Protein AF-A0A976KYX6-F1 (afdb_monomer_lite)

Sequence (100 aa):
MSKVDLESGRVLLGEVTPPRIAPEPTGDDGEFAQRMRAAFGQLETATRDADTAAEDLVQGRLDIHEAMVTMEKADLMLHLGVTVRDKLLDAYHKLMTAGN

Foldseek 3Di:
DDDDPPPDDPPPPPPPPPPPPDPDPPPPPCPVVVVLVVLVVVLVVLVVQLVVLVVCVVVVNDDPVVSVVSVVVSVVSVVVNVVVVVVVVVVVVCVVVVVD

Secondary structure (DSSP, 8-state):
--------------------------S-HHHHHHHHHHHHHHHHHHHHHHHHHHHHHHTTSS-HHHHHHHHHHHHHHHHHHHHHHHHHHHHHHHHHHTT-

Structure (mmCIF, N/CA/C/O backbone):
data_AF-A0A976KYX6-F1
#
_entry.id   AF-A0A976KYX6-F1
#
loop_
_atom_site.group_PDB
_atom_site.id
_atom_site.type_symbol
_atom_site.label_atom_id
_atom_site.label_alt_id
_atom_site.label_comp_id
_atom_site.label_asym_id
_atom_site.label_entity_id
_atom_site.label_seq_id
_atom_site.pdbx_PDB_ins_code
_atom_site.Cartn_x
_atom_site.Cartn_y
_atom_site.Cartn_z
_atom_site.occupancy
_atom_site.B_iso_or_equiv
_atom_site.auth_seq_id
_atom_site.auth_comp_id
_atom_site.auth_asym_id
_atom_site.auth_atom_id
_atom_site.pdbx_PDB_model_num
ATOM 1 N N . MET A 1 1 ? 13.034 -18.764 -93.212 1.00 38.56 1 MET A N 1
ATOM 2 C CA . MET A 1 1 ? 14.292 -18.602 -92.452 1.00 38.56 1 MET A CA 1
ATOM 3 C C . MET A 1 1 ? 14.293 -17.211 -91.842 1.00 38.56 1 MET A C 1
ATOM 5 O O . MET A 1 1 ? 14.196 -16.277 -92.618 1.00 38.56 1 MET A O 1
ATOM 9 N N . SER A 1 2 ? 14.377 -17.146 -90.505 1.00 44.53 2 SER A N 1
ATOM 10 C CA . SER A 1 2 ? 14.841 -16.032 -89.645 1.00 44.53 2 SER A CA 1
ATOM 11 C C . SER A 1 2 ? 14.200 -14.647 -89.846 1.00 44.53 2 SER A C 1
ATOM 13 O O . SER A 1 2 ? 14.283 -14.077 -90.919 1.00 44.53 2 SER A O 1
ATOM 15 N N . LYS A 1 3 ? 13.585 -14.012 -88.848 1.00 45.50 3 LYS A N 1
ATOM 16 C CA . LYS A 1 3 ? 13.929 -13.917 -87.422 1.00 45.50 3 LYS A CA 1
ATOM 17 C C . LYS A 1 3 ? 12.646 -13.828 -86.590 1.00 45.50 3 LYS A C 1
ATOM 19 O O . LYS A 1 3 ? 11.688 -13.179 -86.986 1.00 45.50 3 LYS A O 1
ATOM 24 N N . VAL A 1 4 ? 12.649 -14.502 -85.446 1.00 46.72 4 VAL A N 1
ATOM 25 C CA . VAL A 1 4 ? 11.728 -14.230 -84.342 1.00 46.72 4 VAL A CA 1
ATOM 26 C C . VAL A 1 4 ? 12.291 -13.001 -83.639 1.00 46.72 4 VAL A C 1
ATOM 28 O O . VAL A 1 4 ? 13.320 -13.103 -82.971 1.00 46.72 4 VAL A O 1
ATOM 31 N N . ASP A 1 5 ? 11.675 -11.841 -83.851 1.00 50.81 5 ASP A N 1
ATOM 32 C CA . ASP A 1 5 ? 11.990 -10.625 -83.108 1.00 50.81 5 ASP A CA 1
ATOM 33 C C . ASP A 1 5 ? 11.372 -10.738 -81.715 1.00 50.81 5 ASP A C 1
ATOM 35 O O . ASP A 1 5 ? 10.170 -10.596 -81.489 1.00 50.81 5 ASP A O 1
ATOM 39 N N . LEU A 1 6 ? 12.247 -11.105 -80.787 1.00 49.19 6 LEU A N 1
ATOM 40 C CA . LEU A 1 6 ? 12.012 -11.209 -79.361 1.00 49.19 6 LEU A CA 1
ATOM 41 C C . LEU A 1 6 ? 12.013 -9.793 -78.756 1.00 49.19 6 LEU A C 1
ATOM 43 O O . LEU A 1 6 ? 12.888 -9.450 -77.968 1.00 49.19 6 LEU A O 1
ATOM 47 N N . GLU A 1 7 ? 11.060 -8.941 -79.139 1.00 48.12 7 GLU A N 1
ATOM 48 C CA . GLU A 1 7 ? 10.849 -7.662 -78.454 1.00 48.12 7 GLU A CA 1
ATOM 49 C C . GLU A 1 7 ? 10.000 -7.887 -77.204 1.00 48.12 7 GLU A C 1
ATOM 51 O O . GLU A 1 7 ? 8.775 -7.785 -77.190 1.00 48.12 7 GLU A O 1
ATOM 56 N N . SER A 1 8 ? 10.735 -8.255 -76.154 1.00 44.31 8 SER A N 1
ATOM 57 C CA . SER A 1 8 ? 10.624 -7.676 -74.820 1.00 44.31 8 SER A CA 1
ATOM 58 C C . SER A 1 8 ? 9.198 -7.492 -74.324 1.00 44.31 8 SER A C 1
ATOM 60 O O . SER A 1 8 ? 8.569 -6.450 -74.511 1.00 44.31 8 SER A O 1
ATOM 62 N N . GLY A 1 9 ? 8.731 -8.519 -73.607 1.00 42.38 9 GLY A N 1
ATOM 63 C CA . GLY A 1 9 ? 7.560 -8.445 -72.750 1.00 42.38 9 GLY A CA 1
ATOM 64 C C . GLY A 1 9 ? 7.571 -7.130 -71.985 1.00 42.38 9 GLY A C 1
ATOM 65 O O . GLY A 1 9 ? 8.437 -6.885 -71.146 1.00 42.38 9 GLY A O 1
ATOM 66 N N . ARG A 1 10 ? 6.615 -6.271 -72.336 1.00 53.91 10 ARG A N 1
ATOM 67 C CA . ARG A 1 10 ? 6.359 -4.995 -71.689 1.00 53.91 10 ARG A CA 1
ATOM 68 C C . ARG A 1 10 ? 5.871 -5.310 -70.282 1.00 53.91 10 ARG A C 1
ATOM 70 O O . ARG A 1 10 ? 4.672 -5.439 -70.046 1.00 53.91 10 ARG A O 1
ATOM 77 N N . VAL A 1 11 ? 6.820 -5.536 -69.377 1.00 47.12 11 VAL A N 1
ATOM 78 C CA . VAL A 1 11 ? 6.544 -5.754 -67.966 1.00 47.12 11 VAL A CA 1
ATOM 79 C C . VAL A 1 11 ? 5.833 -4.499 -67.488 1.00 47.12 11 VAL A C 1
ATOM 81 O O . VAL A 1 11 ? 6.402 -3.409 -67.465 1.00 47.12 11 VAL A O 1
ATOM 84 N N . LEU A 1 12 ? 4.555 -4.653 -67.159 1.00 51.66 12 LEU A N 1
ATOM 85 C CA . LEU A 1 12 ? 3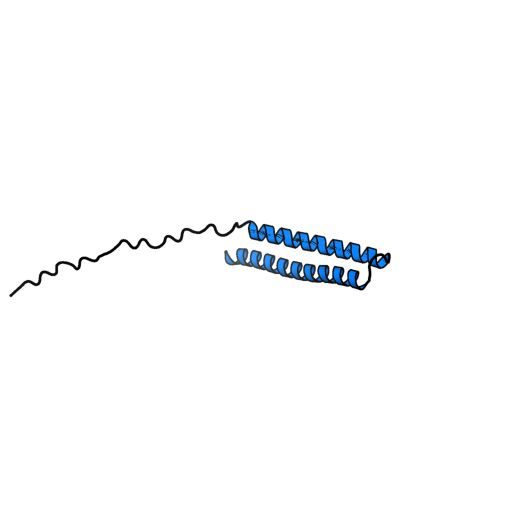.797 -3.689 -66.384 1.00 51.66 12 LEU A CA 1
ATOM 86 C C . LEU A 1 12 ? 4.365 -3.713 -64.959 1.00 51.66 12 LEU A C 1
ATOM 88 O O . LEU A 1 12 ? 3.752 -4.257 -64.047 1.00 51.66 12 LEU A O 1
ATOM 92 N N . LEU A 1 13 ? 5.570 -3.175 -64.771 1.00 46.91 13 LEU A N 1
ATOM 93 C CA . LEU A 1 13 ? 6.053 -2.811 -63.447 1.00 46.91 13 LEU A CA 1
ATOM 94 C C . LEU A 1 13 ? 5.345 -1.509 -63.085 1.00 46.91 13 LEU A C 1
ATOM 96 O O . LEU A 1 13 ? 5.876 -0.419 -63.270 1.00 46.91 13 LEU A O 1
ATOM 100 N N . GLY A 1 14 ? 4.108 -1.631 -62.598 1.00 51.25 14 GLY A N 1
ATOM 101 C CA . GLY A 1 14 ? 3.632 -0.650 -61.637 1.00 51.25 14 GLY A CA 1
ATOM 102 C C . GLY A 1 14 ? 4.673 -0.607 -60.527 1.00 51.25 14 GLY A C 1
ATOM 103 O O . GLY A 1 14 ? 5.059 -1.659 -60.013 1.00 51.25 14 GLY A O 1
ATOM 104 N N . GLU A 1 15 ? 5.190 0.579 -60.224 1.00 51.28 15 GLU A N 1
ATOM 105 C CA . GLU A 1 15 ? 6.061 0.782 -59.077 1.00 51.28 15 GLU A CA 1
ATOM 106 C C . GLU A 1 15 ? 5.273 0.391 -57.825 1.00 51.28 15 GLU A C 1
ATOM 108 O O . GLU A 1 15 ? 4.543 1.195 -57.247 1.00 51.28 15 GLU A O 1
ATOM 113 N N . VAL A 1 16 ? 5.389 -0.874 -57.414 1.00 52.53 16 VAL A N 1
ATOM 114 C CA . VAL A 1 16 ? 5.000 -1.307 -56.078 1.00 52.53 16 VAL A CA 1
ATOM 115 C C . VAL A 1 16 ? 6.032 -0.680 -55.161 1.00 52.53 16 VAL A C 1
ATOM 117 O O . VAL A 1 16 ? 7.073 -1.261 -54.860 1.00 52.53 16 VAL A O 1
ATOM 120 N N . THR A 1 17 ? 5.767 0.563 -54.776 1.00 59.19 17 THR A N 1
ATOM 121 C CA . THR A 1 17 ? 6.440 1.187 -53.652 1.00 59.19 17 THR A CA 1
ATOM 122 C C . THR A 1 17 ? 6.151 0.270 -52.466 1.00 59.19 17 THR A C 1
ATOM 124 O O . THR A 1 17 ? 4.977 0.073 -52.134 1.00 59.19 17 THR A O 1
ATOM 127 N N . PRO A 1 18 ? 7.167 -0.372 -51.864 1.00 60.50 18 PRO A N 1
ATOM 128 C CA . PRO A 1 18 ? 6.927 -1.185 -50.685 1.00 60.50 18 PRO A CA 1
ATOM 129 C C . PRO A 1 18 ? 6.268 -0.283 -49.638 1.00 60.50 18 PRO A C 1
ATOM 131 O O . PRO A 1 18 ? 6.665 0.886 -49.536 1.00 60.50 18 PRO A O 1
ATOM 134 N N . PRO A 1 19 ? 5.265 -0.766 -48.880 1.00 60.53 19 PRO A N 1
ATOM 135 C CA . PRO A 1 19 ? 4.717 0.013 -47.786 1.00 60.53 19 PRO A CA 1
ATOM 136 C C . PRO A 1 19 ? 5.891 0.397 -46.894 1.00 60.53 19 PRO A C 1
ATOM 138 O O . PRO A 1 19 ? 6.549 -0.457 -46.297 1.00 60.53 19 PRO A O 1
ATOM 141 N N . ARG A 1 20 ? 6.210 1.693 -46.868 1.00 65.50 20 ARG A N 1
ATOM 142 C CA . ARG A 1 20 ? 7.145 2.232 -45.898 1.00 65.50 20 ARG A CA 1
ATOM 143 C C . ARG A 1 20 ? 6.454 2.020 -44.562 1.00 65.50 20 ARG A C 1
ATOM 145 O O . ARG A 1 20 ? 5.568 2.789 -44.202 1.00 65.50 20 ARG A O 1
ATOM 152 N N . ILE A 1 21 ? 6.851 0.967 -43.854 1.00 60.81 21 ILE A N 1
ATOM 153 C CA . ILE A 1 21 ? 6.658 0.880 -42.415 1.00 60.81 21 ILE A CA 1
ATOM 154 C C . ILE A 1 21 ? 7.542 1.998 -41.869 1.00 60.81 21 ILE A C 1
ATOM 156 O O . ILE A 1 21 ? 8.733 1.817 -41.620 1.00 60.81 21 ILE A O 1
ATOM 160 N N . ALA A 1 22 ? 6.995 3.214 -41.828 1.00 63.88 22 ALA A N 1
ATOM 161 C CA . ALA A 1 22 ? 7.531 4.222 -40.942 1.00 63.88 22 ALA A CA 1
ATOM 162 C C . ALA A 1 22 ? 7.505 3.583 -39.549 1.00 63.88 22 ALA A C 1
ATOM 164 O O . ALA A 1 22 ? 6.525 2.896 -39.244 1.00 63.88 22 ALA A O 1
ATOM 165 N N . PRO A 1 23 ? 8.555 3.729 -38.729 1.00 56.62 23 PRO A N 1
ATOM 166 C CA . PRO A 1 23 ? 8.401 3.427 -37.322 1.00 56.62 23 PRO A CA 1
ATOM 167 C C . PRO A 1 23 ? 7.238 4.296 -36.843 1.00 56.62 23 PRO A C 1
ATOM 169 O O . PRO A 1 23 ? 7.354 5.520 -36.767 1.00 56.62 23 PRO A O 1
ATOM 172 N N . GLU A 1 24 ? 6.081 3.670 -36.627 1.00 58.00 24 GLU A N 1
ATOM 173 C CA . GLU A 1 24 ? 5.038 4.269 -35.813 1.00 58.00 24 GLU A CA 1
ATOM 174 C C . GLU A 1 24 ? 5.724 4.655 -34.504 1.00 58.00 24 GLU A C 1
ATOM 176 O O . GLU A 1 24 ? 6.597 3.897 -34.061 1.00 58.00 24 GLU A O 1
ATOM 181 N N . PRO A 1 25 ? 5.418 5.826 -33.925 1.00 56.62 25 PRO A N 1
ATOM 182 C CA . PRO A 1 25 ? 5.998 6.211 -32.653 1.00 56.62 25 PRO A CA 1
ATOM 183 C C . PRO A 1 25 ? 5.716 5.070 -31.682 1.00 56.62 25 PRO A C 1
ATOM 185 O O . PRO A 1 25 ? 4.576 4.835 -31.282 1.00 56.62 25 PRO A O 1
ATOM 188 N N . THR A 1 26 ? 6.761 4.298 -31.392 1.00 59.22 26 THR A N 1
ATOM 189 C CA . THR A 1 26 ? 6.761 3.286 -30.354 1.00 59.22 26 THR A CA 1
ATOM 190 C C . THR A 1 26 ? 6.290 4.015 -29.115 1.00 59.22 26 THR A C 1
ATOM 192 O O . THR A 1 26 ? 6.857 5.056 -28.782 1.00 59.22 26 THR A O 1
ATOM 195 N N . GLY A 1 27 ? 5.176 3.546 -28.546 1.00 58.75 27 GLY A N 1
ATOM 196 C CA . GLY A 1 27 ? 4.522 4.183 -27.411 1.00 58.75 27 GLY A CA 1
ATOM 197 C C . GLY A 1 27 ? 5.556 4.665 -26.403 1.00 58.75 27 GLY A C 1
ATOM 198 O O . GLY A 1 27 ? 6.452 3.908 -26.040 1.00 58.75 27 GLY A O 1
ATOM 199 N N . ASP A 1 28 ? 5.425 5.948 -26.070 1.00 63.47 28 ASP A N 1
ATOM 200 C CA . ASP A 1 28 ? 6.235 6.747 -25.159 1.00 63.47 28 ASP A CA 1
ATOM 201 C C . ASP A 1 28 ? 7.073 5.896 -24.192 1.00 63.47 28 ASP A C 1
ATOM 203 O O . ASP A 1 28 ? 6.534 5.253 -23.289 1.00 63.47 28 ASP A O 1
ATOM 207 N N . ASP A 1 29 ? 8.402 5.927 -24.342 1.00 63.00 29 ASP A N 1
ATOM 208 C CA . ASP A 1 29 ? 9.353 5.249 -23.446 1.00 63.00 29 ASP A CA 1
ATOM 209 C C . ASP A 1 29 ? 9.119 5.622 -21.956 1.00 63.00 29 ASP A C 1
ATOM 211 O O . ASP A 1 29 ? 9.567 4.931 -21.035 1.00 63.00 29 ASP A O 1
ATOM 215 N N . GLY A 1 30 ? 8.378 6.708 -21.696 1.00 79.38 30 GLY A N 1
ATOM 216 C CA . GLY A 1 30 ? 7.932 7.160 -20.382 1.00 79.38 30 GLY A CA 1
ATOM 217 C C . GLY A 1 30 ? 6.668 6.496 -19.816 1.00 79.38 30 GLY A C 1
ATOM 218 O O . GLY A 1 30 ? 6.518 6.474 -18.589 1.00 79.38 30 GLY A O 1
ATOM 219 N N . GLU A 1 31 ? 5.780 5.919 -20.632 1.00 86.69 31 GLU A N 1
ATOM 220 C CA . GLU A 1 31 ? 4.465 5.428 -20.188 1.00 86.69 31 GLU A CA 1
ATOM 221 C C . GLU A 1 31 ? 4.603 4.252 -19.213 1.00 86.69 31 GLU A C 1
ATOM 223 O O . GLU A 1 31 ? 3.973 4.222 -18.150 1.00 86.69 31 GLU A O 1
ATOM 228 N N . PHE A 1 32 ? 5.490 3.303 -19.523 1.00 83.75 32 PHE A N 1
ATOM 229 C CA . PHE A 1 32 ? 5.789 2.186 -18.628 1.00 83.75 32 PHE A CA 1
ATOM 230 C C . PHE A 1 32 ? 6.324 2.679 -17.277 1.00 83.75 32 PHE A C 1
ATOM 232 O O . PHE A 1 32 ? 5.822 2.290 -16.219 1.00 83.75 32 PHE A O 1
ATOM 239 N N . ALA A 1 33 ? 7.301 3.591 -17.300 1.00 86.62 33 ALA A N 1
ATOM 240 C CA . ALA A 1 33 ? 7.885 4.163 -16.091 1.00 86.62 33 ALA A CA 1
ATOM 241 C C . ALA A 1 33 ? 6.862 4.977 -15.278 1.00 86.62 33 ALA A C 1
ATOM 243 O O . ALA A 1 33 ? 6.961 5.065 -14.052 1.00 86.62 33 ALA A O 1
ATOM 244 N N . GLN A 1 34 ? 5.880 5.595 -15.934 1.00 91.25 34 GLN A N 1
ATOM 245 C CA . GLN A 1 34 ? 4.788 6.303 -15.272 1.00 91.25 34 GLN A CA 1
ATOM 246 C C . GLN A 1 34 ? 3.808 5.329 -14.604 1.00 91.25 34 GLN A C 1
ATOM 248 O O . GLN A 1 34 ? 3.483 5.510 -13.430 1.00 91.25 34 GLN A O 1
ATOM 253 N N . ARG A 1 35 ? 3.402 4.259 -15.298 1.00 90.12 35 ARG A N 1
ATOM 254 C CA . ARG A 1 35 ? 2.544 3.196 -14.741 1.00 90.12 35 ARG A CA 1
ATOM 255 C C . ARG A 1 35 ? 3.201 2.497 -13.554 1.00 90.12 35 ARG A C 1
ATOM 257 O O . ARG A 1 35 ? 2.546 2.274 -12.542 1.00 90.12 35 ARG A O 1
ATOM 264 N N . MET A 1 36 ? 4.501 2.218 -13.643 1.00 89.62 36 MET A N 1
ATOM 265 C CA . MET A 1 36 ? 5.282 1.660 -12.536 1.00 89.62 36 MET A CA 1
ATOM 266 C C . MET A 1 36 ? 5.302 2.585 -11.320 1.00 89.62 36 MET A C 1
ATOM 268 O O . MET A 1 36 ? 5.034 2.137 -10.208 1.00 89.62 36 MET A O 1
ATOM 272 N N . ARG A 1 37 ? 5.559 3.884 -11.519 1.00 92.38 37 ARG A N 1
ATOM 273 C CA . ARG A 1 37 ? 5.492 4.878 -10.435 1.00 92.38 37 ARG A CA 1
ATOM 274 C C . ARG A 1 37 ? 4.110 4.936 -9.794 1.00 92.38 37 ARG A C 1
ATOM 276 O O . ARG A 1 37 ? 4.017 4.956 -8.572 1.00 92.38 37 ARG A O 1
ATOM 283 N N . ALA A 1 38 ? 3.050 4.912 -10.599 1.00 94.31 38 ALA A N 1
ATOM 284 C CA . ALA A 1 38 ? 1.684 4.879 -10.091 1.00 94.31 38 ALA A CA 1
ATOM 285 C C . ALA A 1 38 ? 1.407 3.609 -9.268 1.00 94.31 38 ALA A C 1
ATOM 287 O O . ALA A 1 38 ? 0.826 3.705 -8.192 1.00 94.31 38 ALA A O 1
ATOM 288 N N . ALA A 1 39 ? 1.866 2.440 -9.724 1.00 92.56 39 ALA A N 1
ATOM 289 C CA . ALA A 1 39 ? 1.715 1.180 -8.997 1.00 92.56 39 ALA A CA 1
ATOM 290 C C . ALA A 1 39 ? 2.457 1.186 -7.649 1.00 92.56 39 ALA A C 1
ATOM 292 O O . ALA A 1 39 ? 1.892 0.766 -6.643 1.00 92.56 39 ALA A O 1
ATOM 293 N N . PHE A 1 40 ? 3.684 1.717 -7.594 1.00 94.94 40 PHE A N 1
ATOM 294 C CA . PHE A 1 40 ? 4.398 1.890 -6.322 1.00 94.94 40 PHE A CA 1
ATOM 295 C C . PHE A 1 40 ? 3.703 2.892 -5.392 1.00 94.94 40 PHE A C 1
ATOM 297 O O . PHE A 1 40 ? 3.659 2.663 -4.188 1.00 94.94 40 PHE A O 1
ATOM 304 N N . GLY A 1 41 ? 3.105 3.954 -5.939 1.00 96.44 41 GLY A N 1
ATOM 305 C CA . GLY A 1 41 ? 2.259 4.861 -5.161 1.00 96.44 41 GLY A CA 1
ATOM 306 C C . GLY A 1 41 ? 1.030 4.156 -4.577 1.00 96.44 41 GLY A C 1
ATOM 307 O O . GLY A 1 41 ? 0.709 4.352 -3.411 1.00 96.44 41 GLY A O 1
ATOM 308 N N . GLN A 1 42 ? 0.379 3.281 -5.351 1.00 96.31 42 GLN A N 1
ATOM 309 C CA . GLN A 1 42 ? -0.742 2.471 -4.861 1.00 96.31 42 GLN A CA 1
ATOM 310 C C . GLN A 1 42 ? -0.317 1.483 -3.771 1.00 96.31 42 GLN A C 1
ATOM 312 O O . GLN A 1 42 ? -1.063 1.304 -2.812 1.00 96.31 42 GLN A O 1
ATOM 317 N N . LEU A 1 43 ? 0.869 0.878 -3.893 1.00 96.88 43 LEU A N 1
ATOM 318 C CA . LEU A 1 43 ? 1.447 0.039 -2.842 1.00 96.88 43 LEU A CA 1
ATOM 319 C C . LEU A 1 43 ? 1.651 0.844 -1.552 1.00 96.88 43 LEU A C 1
ATOM 321 O O . LEU A 1 43 ? 1.234 0.399 -0.490 1.00 96.88 43 LEU A O 1
ATOM 325 N N . GLU A 1 44 ? 2.237 2.040 -1.639 1.00 97.56 44 GLU A N 1
ATOM 326 C CA . GLU A 1 44 ? 2.434 2.905 -0.470 1.00 97.56 44 GLU A CA 1
ATOM 327 C C . GLU A 1 44 ? 1.104 3.293 0.191 1.00 97.56 44 GLU A C 1
ATOM 329 O O . GLU A 1 44 ? 0.990 3.258 1.417 1.00 97.56 44 GLU A O 1
ATOM 334 N N . THR A 1 45 ? 0.083 3.624 -0.605 1.00 98.25 45 THR A N 1
ATOM 335 C CA . THR A 1 45 ? -1.269 3.869 -0.089 1.00 98.25 45 THR A CA 1
ATOM 336 C C . THR A 1 45 ? -1.829 2.634 0.610 1.00 98.25 45 THR A C 1
ATOM 338 O O . THR A 1 45 ? -2.270 2.748 1.745 1.00 98.25 45 THR A O 1
ATOM 341 N N . ALA A 1 46 ? -1.753 1.454 -0.011 1.00 98.19 46 ALA A N 1
ATOM 342 C CA . ALA A 1 46 ? -2.275 0.224 0.580 1.00 98.19 46 ALA A CA 1
ATOM 343 C C . ALA A 1 46 ? -1.598 -0.120 1.916 1.00 98.19 46 ALA A C 1
ATOM 345 O O . ALA A 1 46 ? -2.285 -0.514 2.854 1.00 98.19 46 ALA A O 1
ATOM 346 N N . THR A 1 47 ? -0.281 0.076 2.032 1.00 98.06 47 THR A N 1
ATOM 347 C CA . THR A 1 47 ? 0.435 -0.121 3.301 1.00 98.06 47 THR A CA 1
ATOM 348 C C . THR A 1 47 ? -0.046 0.852 4.379 1.00 98.06 47 THR A C 1
ATOM 350 O O . THR A 1 47 ? -0.337 0.423 5.490 1.00 98.06 47 THR A O 1
ATOM 353 N N . ARG A 1 48 ? -0.203 2.145 4.059 1.00 98.56 48 ARG A N 1
ATOM 354 C CA . ARG A 1 48 ? -0.725 3.134 5.024 1.00 98.56 48 ARG A CA 1
ATOM 355 C C . ARG A 1 48 ? -2.172 2.856 5.432 1.00 98.56 48 ARG A C 1
ATOM 357 O O . ARG A 1 48 ? -2.533 3.066 6.590 1.00 98.56 48 ARG A O 1
ATOM 364 N N . ASP A 1 49 ? -2.996 2.394 4.495 1.00 98.31 49 ASP A N 1
ATOM 365 C CA . ASP A 1 49 ? -4.372 1.989 4.777 1.00 98.31 49 ASP A CA 1
ATOM 366 C C . ASP A 1 49 ? -4.387 0.800 5.752 1.00 98.31 49 ASP A C 1
ATOM 368 O O . ASP A 1 49 ? -5.175 0.791 6.695 1.00 98.31 49 ASP A O 1
ATOM 372 N N . ALA A 1 50 ? -3.484 -0.173 5.576 1.00 98.44 50 ALA A N 1
ATOM 373 C CA . ALA A 1 50 ? -3.335 -1.302 6.493 1.00 98.44 50 ALA A CA 1
ATOM 374 C C . ALA A 1 50 ? -2.847 -0.877 7.888 1.00 98.44 50 ALA A C 1
ATOM 376 O O . ALA A 1 50 ? -3.383 -1.370 8.881 1.00 98.44 50 ALA A O 1
ATOM 377 N N . ASP A 1 51 ? -1.900 0.063 7.978 1.00 98.44 51 ASP A N 1
ATOM 378 C CA . ASP A 1 51 ? -1.451 0.631 9.259 1.00 98.44 51 ASP A CA 1
ATOM 379 C C . ASP A 1 51 ? -2.614 1.320 9.991 1.00 98.44 51 ASP A C 1
ATOM 381 O O . ASP A 1 51 ? -2.865 1.063 11.169 1.00 98.44 51 ASP A O 1
ATOM 385 N N . THR A 1 52 ? -3.391 2.131 9.269 1.00 98.44 52 THR A N 1
ATOM 386 C CA . THR A 1 52 ? -4.576 2.812 9.814 1.00 98.44 52 THR A CA 1
ATOM 387 C C . THR A 1 52 ? -5.628 1.802 10.275 1.00 98.44 52 THR A C 1
ATOM 389 O O . THR A 1 52 ? -6.172 1.916 11.373 1.00 98.44 52 THR A O 1
ATOM 392 N N . ALA A 1 53 ? -5.879 0.763 9.475 1.00 98.12 53 ALA A N 1
ATOM 393 C CA . ALA A 1 53 ? -6.810 -0.303 9.823 1.00 98.12 53 ALA A CA 1
ATOM 394 C C . ALA A 1 53 ? -6.365 -1.083 11.071 1.00 98.12 53 ALA A C 1
ATOM 396 O O . ALA A 1 53 ? -7.206 -1.463 11.888 1.00 98.12 53 ALA A O 1
ATOM 397 N N . ALA A 1 54 ? -5.057 -1.292 11.255 1.00 97.81 54 ALA A N 1
ATOM 398 C CA . ALA A 1 54 ? -4.507 -1.908 12.460 1.00 97.81 54 ALA A CA 1
ATOM 399 C C . ALA A 1 54 ? -4.787 -1.052 13.703 1.00 97.81 54 ALA A C 1
ATOM 401 O O . ALA A 1 54 ? -5.244 -1.565 14.728 1.00 97.81 54 ALA A O 1
ATOM 402 N N . GLU A 1 55 ? -4.547 0.256 13.607 1.00 98.25 55 GLU A N 1
ATOM 403 C CA . GLU A 1 55 ? -4.814 1.198 14.693 1.00 98.25 55 GLU A CA 1
ATO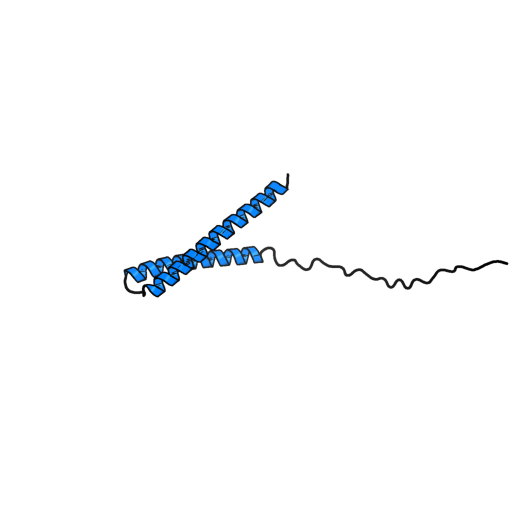M 404 C C . GLU A 1 55 ? -6.303 1.264 15.044 1.00 98.25 55 GLU A C 1
ATOM 406 O O . GLU A 1 55 ? -6.663 1.246 16.226 1.00 98.25 55 GLU A O 1
ATOM 411 N N . ASP A 1 56 ? -7.169 1.316 14.034 1.00 98.12 56 ASP A N 1
ATOM 412 C CA . ASP A 1 56 ? -8.613 1.386 14.220 1.00 98.12 56 ASP A CA 1
ATOM 413 C C . ASP A 1 56 ? -9.189 0.089 14.789 1.00 98.12 56 ASP A C 1
ATOM 415 O O . ASP A 1 56 ? -10.080 0.146 15.640 1.00 98.12 56 ASP A O 1
ATOM 419 N N . LEU A 1 57 ? -8.652 -1.071 14.403 1.00 97.88 57 LEU A N 1
ATOM 4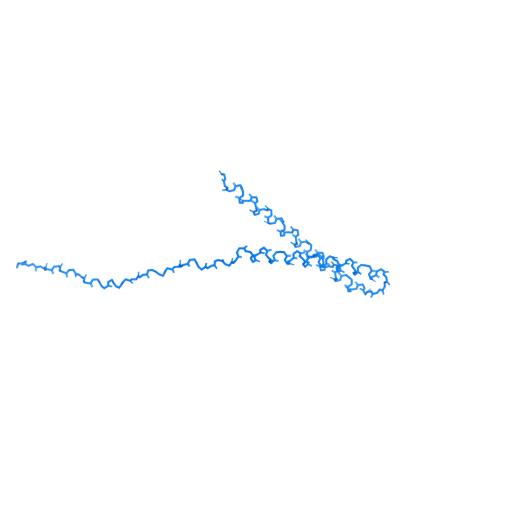20 C CA . LEU A 1 57 ? -9.035 -2.357 14.983 1.00 97.88 57 LEU A CA 1
ATOM 421 C C . LEU A 1 57 ? -8.727 -2.402 16.485 1.00 97.88 57 LEU A C 1
ATOM 423 O O . LEU A 1 57 ? -9.592 -2.751 17.287 1.00 97.88 57 LEU A O 1
ATOM 427 N N . VAL A 1 58 ? -7.513 -2.009 16.887 1.00 97.56 58 VAL A N 1
ATOM 428 C CA . VAL A 1 58 ? -7.103 -2.003 18.305 1.00 97.56 58 VAL A CA 1
ATOM 429 C C . VAL A 1 58 ? -7.927 -1.004 19.125 1.00 97.56 58 VAL A C 1
ATOM 431 O O . VAL A 1 58 ? -8.194 -1.234 20.304 1.00 97.56 58 VAL A O 1
ATOM 434 N N . GLN A 1 59 ? -8.370 0.088 18.502 1.00 97.75 59 GLN A N 1
ATOM 435 C CA . GLN A 1 59 ? -9.229 1.100 19.121 1.00 97.75 59 GLN A CA 1
ATOM 436 C C . GLN A 1 59 ? -10.723 0.733 19.083 1.00 97.75 59 GLN A C 1
ATOM 438 O O . GLN A 1 59 ? -11.545 1.481 19.614 1.00 97.75 59 GLN A O 1
ATOM 443 N N . GLY A 1 60 ? -11.087 -0.405 18.478 1.00 96.25 60 GLY A N 1
ATOM 444 C CA . GLY A 1 60 ? -12.470 -0.867 18.342 1.00 96.25 60 GLY A CA 1
ATOM 445 C C . GLY A 1 60 ? -13.319 -0.027 17.382 1.00 96.25 60 GLY A C 1
ATOM 446 O O . GLY A 1 60 ? -14.544 -0.037 17.487 1.00 96.25 60 GLY A O 1
ATOM 447 N N . ARG A 1 61 ? -12.683 0.732 16.480 1.00 96.88 61 ARG A N 1
ATOM 448 C CA . ARG A 1 61 ? -13.333 1.587 15.471 1.00 96.88 61 ARG A CA 1
ATOM 449 C C . ARG A 1 61 ? -13.583 0.885 14.137 1.00 96.88 61 ARG A C 1
ATOM 451 O O . ARG A 1 61 ? -14.388 1.385 13.358 1.00 96.88 61 ARG A O 1
ATOM 458 N N . LEU A 1 62 ? -12.916 -0.241 13.888 1.00 96.56 62 LEU A N 1
ATOM 459 C CA . LEU A 1 62 ? -13.029 -1.033 12.663 1.00 96.56 62 LEU A CA 1
ATOM 460 C C . LEU A 1 62 ? -13.322 -2.500 13.003 1.00 96.56 62 LEU A C 1
ATOM 462 O O . LEU A 1 62 ? -12.776 -3.028 13.975 1.00 96.56 62 LEU A O 1
ATOM 466 N N . ASP A 1 63 ? -14.180 -3.159 12.217 1.00 97.50 63 ASP A N 1
ATOM 467 C CA . ASP A 1 63 ? -14.442 -4.595 12.375 1.00 97.50 63 ASP A CA 1
ATOM 468 C C . ASP A 1 63 ? -13.215 -5.422 11.973 1.00 97.50 63 ASP A C 1
ATOM 470 O O . ASP A 1 63 ? -12.475 -5.073 11.049 1.00 97.50 63 ASP A O 1
ATOM 474 N N . ILE A 1 64 ? -13.019 -6.562 12.637 1.00 96.56 64 ILE A N 1
ATOM 475 C CA . ILE A 1 64 ? -11.890 -7.452 12.357 1.00 96.56 64 ILE A CA 1
ATOM 476 C C . ILE A 1 64 ? -11.868 -7.942 10.905 1.00 96.56 64 ILE A C 1
ATOM 478 O O . ILE A 1 64 ? -10.789 -8.054 10.334 1.00 96.56 64 ILE A O 1
ATOM 482 N N . HIS A 1 65 ? -13.015 -8.197 10.269 1.00 97.25 65 HIS A N 1
ATOM 483 C CA . HIS A 1 65 ? -13.051 -8.648 8.877 1.00 97.25 65 HIS A CA 1
ATOM 484 C C . HIS A 1 65 ? -12.584 -7.548 7.925 1.00 97.25 65 HIS A C 1
ATOM 486 O O . HIS A 1 65 ? -11.811 -7.821 7.011 1.00 97.25 65 HIS A O 1
ATOM 492 N N . GLU A 1 66 ? -13.011 -6.305 8.148 1.00 96.88 66 GLU A N 1
ATOM 493 C CA . GLU A 1 66 ? -12.598 -5.164 7.324 1.00 96.88 66 GLU A CA 1
ATOM 494 C C . GLU A 1 66 ? -11.109 -4.849 7.506 1.00 96.88 66 GLU A C 1
ATOM 496 O O . GLU A 1 66 ? -10.393 -4.617 6.525 1.00 96.88 66 GLU A O 1
ATOM 501 N N . ALA A 1 67 ? -10.620 -4.922 8.746 1.00 97.44 67 ALA A N 1
ATOM 502 C CA . ALA A 1 67 ? -9.205 -4.753 9.051 1.00 97.44 67 ALA A CA 1
ATOM 503 C C . ALA A 1 67 ? -8.349 -5.827 8.363 1.00 97.44 67 ALA A C 1
ATOM 505 O O . ALA A 1 67 ? -7.385 -5.503 7.669 1.00 97.44 67 ALA A O 1
ATOM 506 N N . MET A 1 68 ? -8.751 -7.098 8.477 1.00 97.44 68 MET A N 1
ATOM 507 C CA . MET A 1 68 ? -8.043 -8.223 7.864 1.00 97.44 68 MET A CA 1
ATOM 508 C C . MET A 1 68 ? -8.026 -8.134 6.335 1.00 97.44 68 MET A C 1
ATOM 510 O O . MET A 1 68 ? -6.994 -8.400 5.728 1.00 97.44 68 MET A O 1
ATOM 514 N N . VAL A 1 69 ? -9.123 -7.715 5.693 1.00 98.12 69 VAL A N 1
ATOM 515 C CA . VAL A 1 69 ? -9.156 -7.523 4.230 1.00 98.12 69 VAL A CA 1
ATOM 516 C C . VAL A 1 69 ? -8.197 -6.417 3.790 1.00 98.12 69 VAL A C 1
ATOM 518 O O . VAL A 1 69 ? -7.500 -6.564 2.784 1.00 98.12 69 VAL A O 1
ATOM 521 N N . THR A 1 70 ? -8.145 -5.314 4.537 1.00 98.06 70 THR A N 1
ATOM 522 C CA . THR A 1 70 ? -7.247 -4.192 4.226 1.00 98.06 70 THR A CA 1
ATOM 523 C C . THR A 1 70 ? -5.782 -4.609 4.367 1.00 98.06 70 THR A C 1
ATOM 525 O O . THR A 1 70 ? -4.974 -4.325 3.482 1.00 98.06 70 THR A O 1
ATOM 528 N N . MET A 1 71 ? -5.459 -5.355 5.424 1.00 98.06 71 MET A N 1
ATOM 529 C CA . MET A 1 71 ? -4.126 -5.919 5.643 1.00 98.06 71 MET A CA 1
ATOM 530 C C . MET A 1 71 ? -3.728 -6.914 4.545 1.00 98.06 71 MET A C 1
ATOM 532 O O . MET A 1 71 ? -2.642 -6.795 3.984 1.00 98.06 71 MET A O 1
ATOM 536 N N . GLU A 1 72 ? -4.616 -7.842 4.176 1.00 98.12 72 GLU A N 1
ATOM 537 C CA . GLU A 1 72 ? -4.360 -8.842 3.128 1.00 98.12 72 GLU A CA 1
ATOM 538 C C . GLU A 1 72 ? -4.102 -8.184 1.764 1.00 98.12 72 GLU A C 1
ATOM 540 O O . GLU A 1 72 ? -3.222 -8.589 1.004 1.00 98.12 72 GLU A O 1
ATOM 545 N N . LYS A 1 73 ? -4.841 -7.112 1.454 1.00 97.75 73 LYS A N 1
ATOM 546 C CA . LYS A 1 73 ? -4.620 -6.331 0.234 1.00 97.75 73 LYS A CA 1
ATOM 547 C C . LYS A 1 73 ? -3.212 -5.731 0.204 1.00 97.75 73 LYS A C 1
ATOM 549 O O . LYS A 1 73 ? -2.566 -5.777 -0.844 1.00 97.75 73 LYS A O 1
ATOM 554 N N . ALA A 1 74 ? -2.750 -5.165 1.319 1.00 98.31 74 ALA A N 1
ATOM 555 C CA . ALA A 1 74 ? -1.407 -4.603 1.417 1.00 98.31 74 ALA A CA 1
ATOM 556 C C . ALA A 1 74 ? -0.325 -5.686 1.279 1.00 98.31 74 ALA A C 1
ATOM 558 O O . ALA A 1 74 ? 0.626 -5.488 0.522 1.00 98.31 74 ALA A O 1
ATOM 559 N N . ASP A 1 75 ? -0.501 -6.843 1.926 1.00 97.88 75 ASP A N 1
ATOM 560 C CA . ASP A 1 75 ? 0.441 -7.968 1.841 1.00 97.88 75 ASP A CA 1
ATOM 561 C C . ASP A 1 75 ? 0.584 -8.496 0.404 1.00 97.88 75 ASP A C 1
ATOM 563 O O . ASP A 1 75 ? 1.694 -8.590 -0.133 1.00 97.88 75 ASP A O 1
ATOM 567 N N . LEU A 1 76 ? -0.540 -8.725 -0.285 1.00 97.62 76 LEU A N 1
ATOM 568 C CA . LEU A 1 76 ? -0.538 -9.165 -1.681 1.00 97.62 76 LEU A CA 1
ATOM 569 C C . LEU A 1 76 ? 0.179 -8.161 -2.597 1.00 97.62 76 LEU A C 1
ATOM 571 O O . LEU A 1 76 ? 0.977 -8.549 -3.458 1.00 97.62 76 LEU A O 1
ATOM 575 N N . MET A 1 77 ? -0.099 -6.865 -2.424 1.00 97.00 77 MET A N 1
ATOM 576 C CA . MET A 1 77 ? 0.556 -5.814 -3.203 1.00 97.00 77 MET A CA 1
ATOM 577 C C . MET A 1 77 ? 2.057 -5.750 -2.918 1.00 97.00 77 MET A C 1
ATOM 579 O O . MET A 1 77 ? 2.840 -5.558 -3.852 1.00 97.00 77 MET A O 1
ATOM 583 N N . LEU A 1 78 ? 2.475 -5.931 -1.664 1.00 97.38 78 LEU A N 1
ATOM 584 C CA . LEU A 1 78 ? 3.883 -5.931 -1.278 1.00 97.38 78 LEU A CA 1
ATOM 585 C C . LEU A 1 78 ? 4.630 -7.102 -1.918 1.00 97.38 78 LEU A C 1
ATOM 587 O O . LEU A 1 78 ? 5.682 -6.898 -2.527 1.00 97.38 78 LEU A O 1
ATOM 591 N N . HIS A 1 79 ? 4.065 -8.307 -1.850 1.00 96.81 79 HIS A N 1
ATOM 592 C CA . HIS A 1 79 ? 4.638 -9.494 -2.484 1.00 96.81 79 HIS A CA 1
ATOM 593 C C . HIS A 1 79 ? 4.793 -9.287 -3.998 1.00 96.81 79 HIS A C 1
ATOM 595 O O . HIS A 1 79 ? 5.863 -9.532 -4.574 1.00 96.81 79 HIS A O 1
ATOM 601 N N . LEU A 1 80 ? 3.757 -8.756 -4.653 1.00 95.00 80 LEU A N 1
ATOM 602 C CA . LEU A 1 80 ? 3.833 -8.412 -6.068 1.00 95.00 80 LEU A CA 1
ATOM 603 C C . LEU A 1 80 ? 4.935 -7.373 -6.334 1.00 95.00 80 LEU A C 1
ATOM 605 O O . LEU A 1 80 ? 5.731 -7.545 -7.257 1.00 95.00 80 LEU A O 1
ATOM 609 N N . GLY A 1 81 ? 5.016 -6.326 -5.513 1.00 94.38 81 GLY A N 1
ATOM 610 C CA . GLY A 1 81 ? 6.016 -5.266 -5.624 1.00 94.38 81 GLY A CA 1
ATOM 611 C C . GLY A 1 81 ? 7.453 -5.783 -5.532 1.00 94.38 81 GLY A C 1
ATOM 612 O O . GLY A 1 81 ? 8.288 -5.414 -6.361 1.00 94.38 81 GLY A O 1
ATOM 613 N N . VAL A 1 82 ? 7.734 -6.683 -4.585 1.00 95.62 82 VAL A N 1
ATOM 614 C CA . VAL A 1 82 ? 9.041 -7.353 -4.454 1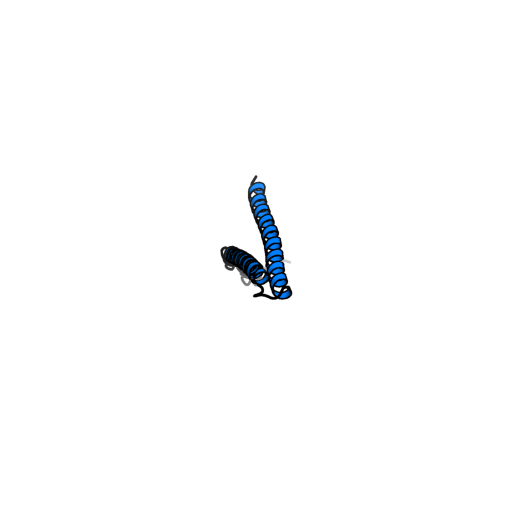.00 95.62 82 VAL A CA 1
ATOM 615 C C . VAL A 1 82 ? 9.357 -8.165 -5.707 1.00 95.62 82 VAL A C 1
ATOM 617 O O . VAL A 1 82 ? 10.421 -7.996 -6.300 1.00 95.62 82 VAL A O 1
ATOM 620 N N . THR A 1 83 ? 8.402 -8.968 -6.177 1.00 93.88 83 THR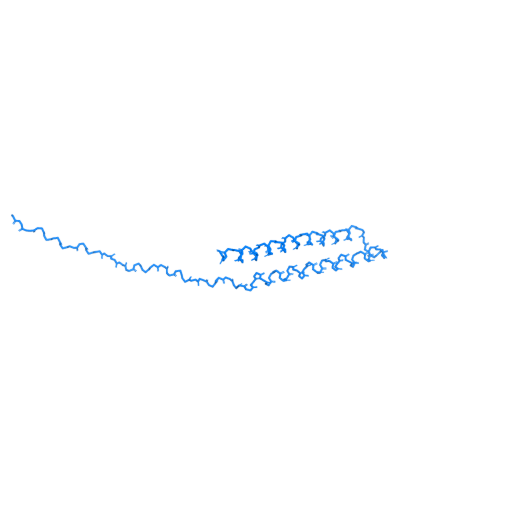 A N 1
ATOM 621 C CA . THR A 1 83 ? 8.580 -9.789 -7.384 1.00 93.88 83 THR A CA 1
ATOM 622 C C . THR A 1 83 ? 8.920 -8.929 -8.601 1.00 93.88 83 THR A C 1
ATOM 624 O O . THR A 1 83 ? 9.832 -9.249 -9.364 1.00 93.88 83 THR A O 1
ATOM 627 N N . VAL A 1 84 ? 8.211 -7.814 -8.792 1.00 92.19 84 VAL A N 1
ATOM 628 C CA . VAL A 1 84 ? 8.462 -6.899 -9.912 1.00 92.19 84 VAL A CA 1
ATOM 629 C C . VAL A 1 84 ? 9.819 -6.212 -9.770 1.00 92.19 84 VAL A C 1
ATOM 631 O O . VAL A 1 84 ? 10.559 -6.135 -10.751 1.00 92.19 84 VAL A O 1
ATOM 634 N N . ARG A 1 85 ? 10.181 -5.760 -8.562 1.00 90.06 85 ARG A N 1
ATOM 635 C CA . ARG A 1 85 ? 11.502 -5.179 -8.278 1.00 90.06 85 ARG A CA 1
ATOM 636 C C . ARG A 1 85 ? 12.620 -6.134 -8.687 1.00 90.06 85 ARG A C 1
ATOM 638 O O . ARG A 1 85 ? 13.554 -5.711 -9.365 1.00 90.06 85 ARG A O 1
ATOM 645 N N . ASP A 1 86 ? 12.509 -7.404 -8.322 1.00 94.38 86 ASP A N 1
ATOM 646 C CA . ASP A 1 86 ? 13.528 -8.400 -8.645 1.00 94.38 86 ASP A CA 1
ATOM 647 C C . ASP A 1 86 ? 13.639 -8.612 -10.162 1.00 94.38 86 ASP A C 1
ATOM 649 O O . ASP A 1 86 ? 14.740 -8.598 -10.710 1.00 94.38 86 ASP A O 1
ATOM 653 N N . LYS A 1 87 ? 12.509 -8.679 -10.882 1.00 91.19 87 LYS A N 1
ATOM 654 C CA . LYS A 1 87 ? 12.514 -8.767 -12.355 1.00 91.19 87 LYS A CA 1
ATOM 655 C C . LYS A 1 87 ? 13.133 -7.548 -13.035 1.00 91.19 87 LYS A C 1
ATOM 657 O O . LYS A 1 87 ? 13.793 -7.707 -14.062 1.00 91.19 87 LYS A O 1
ATOM 662 N N . LEU A 1 88 ? 12.932 -6.349 -12.492 1.00 88.06 88 LEU A N 1
ATOM 663 C CA . LEU A 1 88 ? 13.549 -5.130 -13.019 1.00 88.06 88 LEU A CA 1
ATOM 664 C C . LEU A 1 88 ? 15.066 -5.135 -12.820 1.00 88.06 88 LEU A C 1
ATOM 666 O O . LEU A 1 88 ? 15.801 -4.806 -13.751 1.00 88.06 88 LEU A O 1
ATOM 670 N N . LEU A 1 89 ? 15.535 -5.539 -11.637 1.00 90.38 89 LEU A N 1
ATOM 671 C CA . LEU A 1 89 ? 16.966 -5.683 -11.361 1.00 90.38 89 LEU A CA 1
ATOM 672 C C . LEU A 1 89 ? 17.600 -6.742 -12.271 1.00 90.38 89 LEU A C 1
ATOM 674 O O . LEU A 1 89 ? 18.649 -6.490 -12.863 1.00 90.38 89 LEU A O 1
ATOM 678 N N . ASP A 1 90 ? 16.932 -7.881 -12.464 1.00 90.19 90 ASP A N 1
ATOM 679 C CA . ASP A 1 90 ? 17.368 -8.926 -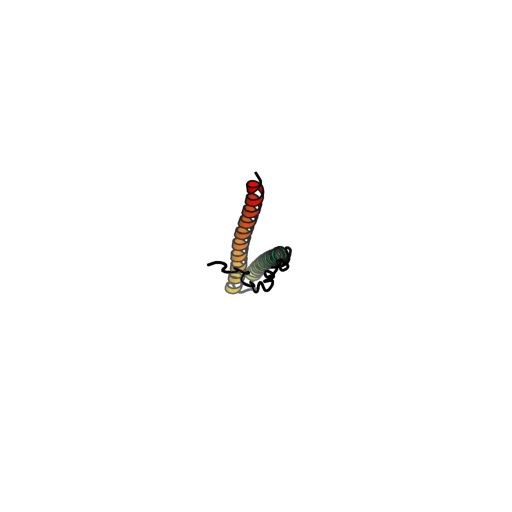13.394 1.00 90.19 90 ASP A CA 1
ATOM 680 C C . ASP A 1 90 ? 17.475 -8.412 -14.834 1.00 90.19 90 ASP A C 1
ATOM 682 O O . ASP A 1 90 ? 18.439 -8.716 -15.538 1.00 90.19 90 ASP A O 1
ATOM 686 N N . ALA A 1 91 ? 16.479 -7.654 -15.301 1.00 88.19 91 ALA A N 1
ATOM 687 C CA . ALA A 1 91 ? 16.479 -7.078 -16.642 1.00 88.19 91 ALA A CA 1
ATOM 688 C C . ALA A 1 91 ? 17.631 -6.080 -16.820 1.00 88.19 91 ALA A C 1
ATOM 690 O O . ALA A 1 91 ? 18.340 -6.140 -17.825 1.00 88.19 91 ALA A O 1
ATOM 691 N N . TYR A 1 92 ? 17.863 -5.221 -15.823 1.00 88.56 92 TYR A N 1
ATOM 692 C CA . TYR A 1 92 ? 18.991 -4.293 -15.815 1.00 88.56 92 TYR A CA 1
ATOM 693 C C . TYR A 1 92 ? 20.337 -5.032 -15.877 1.00 88.56 92 TYR A C 1
ATOM 695 O O . TYR A 1 92 ? 21.170 -4.726 -16.732 1.00 88.56 92 TYR A O 1
ATOM 703 N N . HIS A 1 93 ? 20.530 -6.061 -15.043 1.00 89.44 93 HIS A N 1
ATOM 704 C CA . HIS A 1 93 ? 21.742 -6.883 -15.072 1.00 89.44 93 HIS A CA 1
ATOM 705 C C . HIS A 1 93 ? 21.954 -7.555 -16.435 1.00 89.44 93 HIS A C 1
ATOM 707 O O . HIS A 1 93 ? 23.054 -7.496 -16.980 1.00 89.44 93 HIS A O 1
ATOM 713 N N . LYS A 1 94 ? 20.905 -8.143 -17.028 1.00 84.38 94 LYS A N 1
ATOM 714 C CA . LYS A 1 94 ? 20.982 -8.796 -18.346 1.00 84.38 94 LYS A CA 1
ATOM 715 C C . LYS A 1 94 ? 21.442 -7.844 -19.447 1.00 84.38 94 LYS A C 1
ATOM 717 O O . LYS A 1 94 ? 22.279 -8.236 -20.255 1.00 84.38 94 LYS A O 1
ATOM 722 N N . LEU A 1 95 ? 20.929 -6.612 -19.472 1.00 83.06 95 LEU A N 1
ATOM 723 C CA . LEU A 1 95 ? 21.340 -5.603 -20.455 1.00 83.06 95 LEU A CA 1
ATOM 724 C C . LEU A 1 95 ? 22.819 -5.220 -20.302 1.00 83.06 95 LEU A C 1
ATOM 726 O O . LEU A 1 95 ? 23.505 -5.033 -21.302 1.00 83.06 95 LEU A O 1
ATOM 730 N N . MET A 1 96 ? 23.324 -5.145 -19.068 1.00 80.25 96 MET A N 1
ATOM 731 C CA . MET A 1 96 ? 24.721 -4.797 -18.793 1.00 80.25 96 MET A CA 1
ATOM 732 C C . MET A 1 96 ? 25.697 -5.936 -19.125 1.00 80.25 96 MET A C 1
ATOM 734 O O . MET A 1 96 ? 26.786 -5.682 -19.630 1.00 80.25 96 MET A O 1
ATOM 738 N N . THR A 1 97 ? 25.325 -7.192 -18.862 1.00 76.44 97 THR A N 1
ATOM 739 C CA . THR A 1 97 ? 26.181 -8.356 -19.151 1.00 76.44 97 THR A CA 1
ATOM 740 C C . THR A 1 97 ? 26.172 -8.747 -20.631 1.00 76.44 97 THR A C 1
ATOM 742 O O . THR A 1 97 ? 27.189 -9.206 -21.131 1.00 76.44 97 THR A O 1
ATOM 745 N N . ALA A 1 98 ? 25.063 -8.542 -21.351 1.00 68.56 98 ALA A N 1
ATOM 746 C CA . ALA A 1 98 ? 24.951 -8.873 -22.778 1.00 68.56 98 ALA A CA 1
ATOM 747 C C . ALA A 1 98 ? 25.755 -7.944 -23.717 1.00 68.56 98 ALA A C 1
ATOM 749 O O . ALA A 1 98 ? 25.780 -8.174 -24.924 1.00 68.56 98 ALA A O 1
ATOM 750 N N . GLY A 1 99 ? 26.375 -6.885 -23.183 1.00 57.88 99 GLY A N 1
ATOM 751 C CA . GLY A 1 99 ? 27.216 -5.936 -23.922 1.00 57.88 99 GLY A CA 1
ATOM 752 C C . GLY A 1 99 ? 28.720 -6.250 -23.925 1.00 57.88 99 GLY A C 1
ATOM 753 O O . GLY A 1 99 ? 29.487 -5.429 -24.426 1.00 57.88 99 GLY A O 1
ATOM 754 N N . ASN A 1 100 ? 29.144 -7.389 -23.365 1.00 48.28 100 ASN A N 1
ATOM 755 C CA . ASN A 1 100 ? 30.513 -7.924 -23.422 1.00 48.28 100 ASN A CA 1
ATOM 756 C C . ASN A 1 100 ? 30.521 -9.290 -24.118 1.00 48.28 100 ASN A C 1
ATOM 758 O O . ASN A 1 100 ? 31.602 -9.688 -24.601 1.00 48.28 100 ASN A O 1
#

pLDDT: mean 81.2, std 19.66, range [38.56, 98.56]

Radius of gyration: 31.29 Å; chains: 1; bounding box: 45×26×112 Å